Protein AF-A0A450XZ79-F1 (afdb_monomer)

Secondary structure (DSSP, 8-state):
-HHHHHHHHHHHHHHH-S-SEEEEEEEEEEEEEEEEEEEETTTTEEEEEEEEEEEEEEEEEEEETTTEEEEEEEESSTT---EEE--HHHHHHHHHHHTT--EEEETTEEEEE-------

pLDDT: mean 80.34, std 15.15, range [35.69, 95.44]

Sequence (120 aa):
MVFARKERIKAIIAERGDYPDLVHIFSAMETCPSYRPWYDKLDKSTSLESASSKCLHYYFYFIDEQFGLCYVRVPTWAPFRLQIYFNGHYWLARQLTRADIGFRMLDNACVHIDNRSRNG

Foldseek 3Di:
DVVVVVVVQVVQCVVPPQDWDWRDKDKDWDKDWAWDWDADPVVRDIDTDIDIDIFIWIWTWTQDPQQTTWIWIFTPHPVRDIDIGTQVQVNVVVVCVVVVWDWDDDPRDTPDTDDDPDDD

Radius of gyration: 21.59 Å; Cα contacts (8 Å, |Δi|>4): 200; chains: 1; bounding box: 53×27×71 Å

Mean predicted aligned error: 10.18 Å

Organism: NCBI:txid2126335

Structure (mmCIF, N/CA/C/O backbone):
data_AF-A0A450XZ79-F1
#
_entry.id   AF-A0A450XZ79-F1
#
loop_
_atom_site.group_PDB
_atom_site.id
_atom_site.type_symbol
_atom_site.label_atom_id
_atom_site.label_alt_id
_atom_site.label_comp_id
_atom_site.label_asym_id
_atom_site.label_entity_id
_atom_site.label_seq_id
_atom_site.pdbx_PDB_ins_code
_atom_site.Cartn_x
_atom_site.Cartn_y
_atom_site.Cartn_z
_atom_site.occupancy
_atom_site.B_iso_or_equiv
_atom_site.auth_seq_id
_atom_site.auth_comp_id
_atom_site.auth_asym_id
_atom_site.auth_atom_id
_atom_site.pdbx_PDB_model_num
ATOM 1 N N . MET A 1 1 ? -9.705 6.559 -10.902 1.00 51.47 1 MET A N 1
ATOM 2 C CA . MET A 1 1 ? -9.165 5.268 -10.408 1.00 51.47 1 MET A CA 1
ATOM 3 C C . MET A 1 1 ? -8.981 5.218 -8.882 1.00 51.47 1 MET A C 1
ATOM 5 O O . MET A 1 1 ? -9.392 4.239 -8.278 1.00 51.47 1 MET A O 1
ATOM 9 N N . VAL A 1 2 ? -8.432 6.253 -8.219 1.00 55.88 2 VAL A N 1
ATOM 10 C CA . VAL A 1 2 ? -8.260 6.273 -6.741 1.00 55.88 2 VAL A CA 1
ATOM 11 C C . VAL A 1 2 ? -9.591 6.264 -5.969 1.00 55.88 2 VAL A C 1
ATOM 13 O O . VAL A 1 2 ? -9.710 5.538 -4.987 1.00 55.88 2 VAL A O 1
ATOM 16 N N . PHE A 1 3 ? -10.601 7.008 -6.431 1.00 57.97 3 PHE A N 1
ATOM 17 C CA . PHE A 1 3 ? -11.907 7.100 -5.761 1.00 57.97 3 PHE A CA 1
ATOM 18 C C . PHE A 1 3 ? -12.662 5.761 -5.705 1.00 57.97 3 PHE A C 1
ATOM 20 O O . PHE A 1 3 ? -13.154 5.387 -4.648 1.00 57.97 3 PHE A O 1
ATOM 27 N N . ALA A 1 4 ? -12.652 4.983 -6.793 1.00 76.31 4 ALA A N 1
ATOM 28 C CA . ALA A 1 4 ? -13.319 3.679 -6.838 1.00 76.31 4 ALA A CA 1
ATOM 29 C C . ALA A 1 4 ? -12.722 2.660 -5.846 1.00 76.31 4 ALA A C 1
ATOM 31 O O . ALA A 1 4 ? -13.457 1.892 -5.232 1.00 76.31 4 ALA A O 1
ATOM 32 N N . ARG A 1 5 ? -11.394 2.681 -5.642 1.00 83.94 5 ARG A N 1
ATOM 33 C CA . ARG A 1 5 ? -10.717 1.791 -4.680 1.00 83.94 5 ARG A CA 1
ATOM 34 C C . ARG A 1 5 ? -11.148 2.085 -3.241 1.00 83.94 5 ARG A C 1
ATOM 36 O O . ARG A 1 5 ? -11.425 1.155 -2.493 1.00 83.94 5 ARG A O 1
ATOM 43 N N . LYS A 1 6 ? -11.242 3.369 -2.868 1.00 82.88 6 LYS A N 1
ATOM 44 C CA . LYS A 1 6 ? -11.650 3.786 -1.514 1.00 82.88 6 LYS A CA 1
ATOM 45 C C . LYS A 1 6 ? -13.072 3.339 -1.182 1.00 82.88 6 LYS A C 1
ATOM 47 O O . LYS A 1 6 ? -13.280 2.747 -0.129 1.00 82.88 6 LYS A O 1
ATOM 52 N N . GLU A 1 7 ? -14.020 3.566 -2.086 1.00 87.69 7 GLU A N 1
ATOM 53 C CA . GLU A 1 7 ? -15.416 3.162 -1.873 1.00 87.69 7 GLU A CA 1
ATOM 54 C C . GLU A 1 7 ? -15.568 1.637 -1.819 1.00 87.69 7 GLU A C 1
ATOM 56 O O . GLU A 1 7 ? -16.266 1.111 -0.953 1.00 87.69 7 GLU A O 1
ATOM 61 N N . ARG A 1 8 ? -14.828 0.898 -2.658 1.00 92.31 8 ARG A N 1
ATOM 62 C CA . ARG A 1 8 ? -14.822 -0.569 -2.599 1.00 92.31 8 ARG A CA 1
ATOM 63 C C . ARG A 1 8 ? -14.283 -1.095 -1.268 1.00 92.31 8 ARG A C 1
ATOM 65 O O . ARG A 1 8 ? -14.855 -2.031 -0.723 1.00 92.31 8 ARG A O 1
ATOM 72 N N . ILE A 1 9 ? -13.214 -0.500 -0.740 1.00 92.25 9 ILE A N 1
ATOM 73 C CA . ILE A 1 9 ? -12.664 -0.884 0.567 1.00 92.25 9 ILE A CA 1
ATOM 74 C C . ILE A 1 9 ? -13.650 -0.585 1.693 1.00 92.25 9 ILE A C 1
ATOM 76 O O . ILE A 1 9 ? -13.853 -1.447 2.540 1.00 92.25 9 ILE A O 1
ATOM 80 N N . LYS A 1 10 ? -14.309 0.581 1.680 1.00 91.25 10 LYS A N 1
ATOM 81 C CA . LYS A 1 10 ? -15.356 0.900 2.664 1.00 91.25 10 LYS A CA 1
ATOM 82 C C . LYS A 1 10 ? -16.481 -0.135 2.647 1.00 91.25 10 LYS A C 1
ATOM 84 O O . LYS A 1 10 ? -16.886 -0.585 3.709 1.00 91.25 10 LYS A O 1
ATOM 89 N N . ALA A 1 11 ? -16.938 -0.545 1.462 1.00 93.62 11 ALA A N 1
ATOM 90 C CA . ALA A 1 11 ? -17.977 -1.564 1.331 1.00 93.62 11 ALA A CA 1
ATOM 91 C C . ALA A 1 11 ? -17.536 -2.925 1.900 1.00 93.62 11 ALA A C 1
ATOM 93 O O . ALA A 1 11 ? -18.286 -3.544 2.644 1.00 93.62 11 ALA A O 1
ATOM 94 N N . ILE A 1 12 ? -16.302 -3.357 1.610 1.00 93.50 12 ILE A N 1
ATOM 95 C CA . ILE A 1 12 ? -15.745 -4.608 2.155 1.00 93.50 12 ILE A CA 1
ATOM 96 C C . ILE A 1 12 ? -15.631 -4.536 3.684 1.00 93.50 12 ILE A C 1
ATOM 98 O O . ILE A 1 12 ? -15.968 -5.495 4.369 1.00 93.50 12 ILE A O 1
ATOM 102 N N . ILE A 1 13 ? -15.174 -3.403 4.227 1.00 93.50 13 ILE A N 1
ATOM 103 C CA . ILE A 1 13 ? -15.060 -3.191 5.678 1.00 93.50 13 ILE A CA 1
ATOM 104 C C . ILE A 1 13 ? -16.438 -3.171 6.345 1.00 93.50 13 ILE A C 1
ATOM 106 O O . ILE A 1 13 ? -16.586 -3.727 7.424 1.00 93.50 13 ILE A O 1
ATOM 110 N N . ALA A 1 14 ? -17.453 -2.584 5.707 1.00 92.94 14 ALA A N 1
ATOM 111 C CA . ALA A 1 14 ? -18.815 -2.575 6.239 1.00 92.94 14 ALA A CA 1
ATOM 112 C C . ALA A 1 14 ? -19.410 -3.989 6.375 1.00 92.94 14 ALA A C 1
ATOM 114 O O . ALA A 1 14 ? -20.198 -4.228 7.283 1.00 92.94 14 ALA A O 1
ATOM 115 N N . GLU A 1 15 ? -19.024 -4.919 5.497 1.00 94.38 15 GLU A N 1
ATOM 116 C CA . GLU A 1 15 ? -19.479 -6.313 5.534 1.00 94.38 15 GLU A CA 1
ATOM 117 C C . GLU A 1 15 ? -18.654 -7.174 6.500 1.00 94.38 15 GLU A C 1
ATOM 119 O O . GLU A 1 15 ? -19.215 -7.915 7.304 1.00 94.38 15 GLU A O 1
ATOM 124 N N . ARG A 1 16 ? -17.318 -7.080 6.442 1.00 92.81 16 ARG A N 1
ATOM 125 C CA . ARG A 1 16 ? -16.430 -7.931 7.249 1.00 92.81 16 ARG A CA 1
ATOM 126 C C . ARG A 1 16 ? -16.211 -7.411 8.674 1.00 92.81 16 ARG A C 1
ATOM 128 O O . ARG A 1 16 ? -15.873 -8.199 9.543 1.00 92.81 16 ARG A O 1
ATOM 135 N N . GLY A 1 17 ? -16.353 -6.108 8.911 1.00 89.19 17 GLY A N 1
ATOM 136 C CA . GLY A 1 17 ? -15.923 -5.435 10.138 1.00 89.19 17 GLY A CA 1
ATOM 137 C C . GLY A 1 17 ? -14.499 -4.864 10.069 1.00 89.19 17 GLY A C 1
ATOM 138 O O . GLY A 1 17 ? -13.808 -4.939 9.050 1.00 89.19 17 GLY A O 1
ATOM 139 N N . ASP A 1 18 ? -14.057 -4.256 11.168 1.00 88.31 18 ASP A N 1
ATOM 140 C CA . ASP A 1 18 ? -12.800 -3.506 11.271 1.00 88.31 18 ASP A CA 1
ATOM 141 C C . ASP A 1 18 ? -11.692 -4.250 12.040 1.00 88.31 18 ASP A C 1
ATOM 143 O O . ASP A 1 18 ? -10.748 -3.631 12.542 1.00 88.31 18 ASP A O 1
ATOM 147 N N . TYR A 1 19 ? -11.786 -5.580 12.133 1.00 90.81 19 TYR A N 1
ATOM 148 C CA . TYR A 1 19 ? -10.767 -6.376 12.809 1.00 90.81 19 TYR A CA 1
ATOM 149 C C . TYR A 1 19 ? -9.427 -6.361 12.041 1.00 90.81 19 TYR A C 1
ATOM 151 O O . TYR A 1 19 ? -9.417 -6.243 10.808 1.00 90.81 19 TYR A O 1
ATOM 159 N N . PRO A 1 20 ? -8.286 -6.475 12.745 1.00 93.12 20 PRO A N 1
ATOM 160 C CA . PRO A 1 20 ? -6.963 -6.443 12.127 1.00 93.12 20 PRO A CA 1
ATOM 161 C C . PRO A 1 20 ? -6.713 -7.671 11.250 1.00 93.12 20 PRO A C 1
ATOM 163 O O . PRO A 1 20 ? -6.688 -8.783 11.767 1.00 93.12 20 PRO A O 1
ATOM 166 N N . ASP A 1 21 ? -6.542 -7.459 9.942 1.00 94.19 21 ASP A N 1
ATOM 167 C CA . ASP A 1 21 ? -6.124 -8.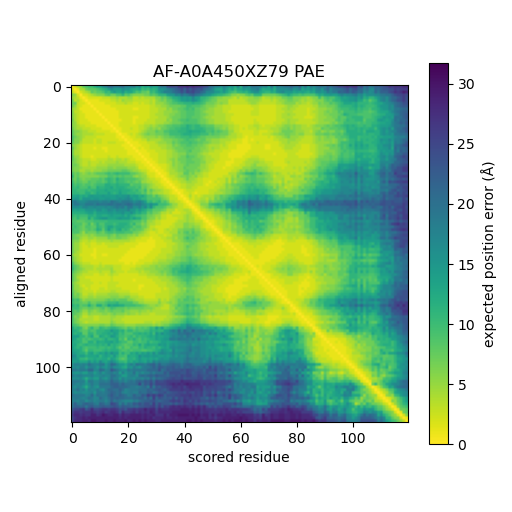455 8.942 1.00 94.19 21 ASP A CA 1
ATOM 168 C C . ASP A 1 21 ? -6.025 -7.795 7.543 1.00 94.19 21 ASP A C 1
ATOM 170 O O . ASP A 1 21 ? -6.464 -6.654 7.330 1.00 94.19 21 ASP A O 1
ATOM 174 N N . LEU A 1 22 ? -5.512 -8.522 6.548 1.00 94.81 22 LEU A N 1
ATOM 175 C CA . LEU A 1 22 ? -5.604 -8.173 5.132 1.00 94.81 22 LEU A CA 1
ATOM 176 C C . LEU A 1 22 ? -7.072 -7.986 4.717 1.00 94.81 22 LEU A C 1
ATOM 178 O O . LEU A 1 22 ? -7.915 -8.844 4.945 1.00 94.81 22 LEU A O 1
ATOM 182 N N . VAL A 1 23 ? -7.381 -6.852 4.090 1.00 95.12 23 VAL A N 1
ATOM 183 C CA . VAL A 1 23 ? -8.726 -6.493 3.611 1.00 95.12 23 VAL A CA 1
ATOM 184 C C . VAL A 1 23 ? -8.907 -6.921 2.164 1.00 95.12 23 VAL A C 1
ATOM 186 O O . VAL A 1 23 ? -9.878 -7.588 1.817 1.00 95.12 23 VAL A O 1
ATOM 189 N N . HIS A 1 24 ? -8.000 -6.479 1.292 1.00 95.38 24 HIS A N 1
ATOM 190 C CA . HIS A 1 24 ? -8.104 -6.719 -0.140 1.00 95.38 24 HIS A CA 1
ATOM 191 C C . HIS A 1 24 ? -6.797 -6.384 -0.860 1.00 95.38 24 HIS A C 1
ATOM 193 O O . HIS A 1 24 ? -6.036 -5.522 -0.416 1.00 95.38 24 HIS A O 1
ATOM 199 N N . ILE A 1 25 ? -6.579 -7.007 -2.020 1.00 95.44 25 ILE A N 1
ATOM 200 C CA . ILE A 1 25 ? -5.465 -6.689 -2.915 1.00 95.44 25 ILE A CA 1
ATOM 201 C C . ILE A 1 25 ? -6.035 -6.188 -4.238 1.00 95.44 25 ILE A C 1
ATOM 203 O O . ILE A 1 25 ? -6.727 -6.927 -4.931 1.00 95.44 25 ILE A O 1
ATOM 207 N N . PHE A 1 26 ? -5.719 -4.949 -4.617 1.00 94.81 26 PHE A N 1
ATOM 208 C CA . PHE A 1 26 ? -6.000 -4.467 -5.973 1.00 94.81 26 PHE A CA 1
ATOM 209 C C . PHE A 1 26 ? -4.762 -4.554 -6.848 1.00 94.81 26 PHE A C 1
ATOM 211 O O . PHE A 1 26 ? -3.647 -4.332 -6.380 1.00 94.81 26 PHE A O 1
ATOM 218 N N . SER A 1 27 ? -4.976 -4.764 -8.140 1.00 93.25 27 SER A N 1
ATOM 219 C CA . SER A 1 27 ? -3.963 -4.571 -9.167 1.00 93.25 27 SER A CA 1
ATOM 220 C C . SER A 1 27 ? -4.321 -3.362 -10.036 1.00 93.25 27 SER A C 1
ATOM 222 O O . SER A 1 27 ? -5.489 -3.074 -10.303 1.00 93.25 27 SER A O 1
ATOM 224 N N . ALA A 1 28 ? -3.309 -2.595 -10.429 1.00 91.06 28 ALA A N 1
ATOM 225 C CA . ALA A 1 28 ? -3.467 -1.404 -11.252 1.00 91.06 28 ALA A CA 1
ATOM 226 C C . ALA A 1 28 ? -2.257 -1.241 -12.166 1.00 91.06 28 ALA A C 1
ATOM 228 O O . ALA A 1 28 ? -1.123 -1.320 -11.704 1.00 91.06 28 ALA A O 1
ATOM 229 N N . MET A 1 29 ? -2.481 -0.987 -13.452 1.00 92.19 29 MET A N 1
ATOM 230 C CA . MET A 1 29 ? -1.399 -0.589 -14.348 1.00 92.19 29 MET A CA 1
ATOM 231 C C . MET A 1 29 ? -1.157 0.911 -14.188 1.00 92.19 29 MET A C 1
ATOM 233 O O . MET A 1 29 ? -2.049 1.714 -14.459 1.00 92.19 29 MET A O 1
ATOM 237 N N . GLU A 1 30 ? 0.034 1.290 -13.737 1.00 90.19 30 GLU A N 1
ATOM 238 C CA . GLU A 1 30 ? 0.395 2.685 -13.487 1.00 90.19 30 GLU A CA 1
ATOM 239 C C . GLU A 1 30 ? 1.788 2.979 -14.050 1.00 90.19 30 GLU A C 1
ATOM 241 O O . GLU A 1 30 ? 2.594 2.079 -14.294 1.00 90.19 30 GLU A O 1
ATOM 246 N N . THR A 1 31 ? 2.066 4.257 -14.293 1.00 87.06 31 THR A N 1
ATOM 247 C CA . THR A 1 31 ? 3.394 4.691 -14.720 1.00 87.06 31 THR A CA 1
ATOM 248 C C . THR A 1 31 ? 4.374 4.559 -13.555 1.00 87.06 31 THR A C 1
ATOM 250 O O . THR A 1 31 ? 4.090 5.009 -12.440 1.00 87.06 31 THR A O 1
ATOM 253 N N . CYS A 1 32 ? 5.536 3.970 -13.811 1.00 85.69 32 CYS A N 1
ATOM 254 C CA . CYS A 1 32 ? 6.591 3.776 -12.833 1.00 85.69 32 CYS A CA 1
ATOM 255 C C . CYS A 1 32 ? 7.972 4.107 -13.416 1.00 85.69 32 CYS A C 1
ATOM 257 O O . CYS A 1 32 ? 8.193 3.949 -14.622 1.00 85.69 32 CYS A O 1
ATOM 259 N N . PRO A 1 33 ? 8.913 4.575 -12.572 1.00 83.75 33 PRO A N 1
ATOM 260 C CA . PRO A 1 33 ? 10.309 4.681 -12.966 1.00 83.75 33 PRO A CA 1
ATOM 261 C C . PRO A 1 33 ? 10.826 3.310 -13.399 1.00 83.75 33 PRO A C 1
ATOM 263 O O . PRO A 1 33 ? 10.582 2.316 -12.718 1.00 83.75 33 PRO A O 1
ATOM 266 N N . SER A 1 34 ? 11.544 3.269 -14.510 1.00 86.62 34 SER A N 1
ATOM 267 C CA . SER A 1 34 ? 12.187 2.072 -15.044 1.00 86.62 34 SER A CA 1
ATOM 268 C C . SER A 1 34 ? 13.595 2.420 -15.519 1.00 86.62 34 SER A C 1
ATOM 270 O O . SER A 1 34 ? 13.964 3.591 -15.567 1.00 86.62 34 SER A O 1
ATOM 272 N N . TYR A 1 35 ? 14.374 1.420 -15.919 1.00 87.19 35 TYR A N 1
ATOM 273 C CA . TYR A 1 35 ? 15.659 1.642 -16.577 1.00 87.19 35 TYR A CA 1
ATOM 274 C C . TYR A 1 35 ? 15.638 1.069 -17.983 1.00 87.19 35 TYR A C 1
ATOM 276 O O . TYR A 1 35 ? 15.027 0.026 -18.221 1.00 87.19 35 TYR A O 1
ATOM 284 N N . ARG A 1 36 ? 16.318 1.747 -18.904 1.00 87.19 36 ARG A N 1
ATOM 285 C CA . ARG A 1 36 ? 16.628 1.198 -20.223 1.00 87.19 36 ARG A CA 1
ATOM 286 C C . ARG A 1 36 ? 18.141 1.039 -20.366 1.00 87.19 36 ARG A C 1
ATOM 288 O O . ARG A 1 36 ? 18.874 1.913 -19.899 1.00 87.19 36 ARG A O 1
ATOM 295 N N . PRO A 1 37 ? 18.617 -0.049 -20.988 1.00 88.56 37 PRO A N 1
ATOM 296 C CA . PRO A 1 37 ? 20.024 -0.163 -21.324 1.00 88.56 37 PRO A CA 1
ATOM 297 C C . PRO A 1 37 ? 20.367 0.875 -22.394 1.00 88.56 37 PRO A C 1
ATOM 299 O O . PRO A 1 37 ? 19.650 1.018 -23.387 1.00 88.56 37 PRO A O 1
ATOM 302 N N . TRP A 1 38 ? 21.466 1.585 -22.186 1.00 88.81 38 TRP A N 1
ATOM 303 C CA . TRP A 1 38 ? 22.067 2.479 -23.161 1.00 88.81 38 TRP A CA 1
ATOM 304 C C . TRP A 1 38 ? 23.490 2.012 -23.444 1.00 88.81 38 TRP A C 1
ATOM 306 O O . TRP A 1 38 ? 24.231 1.659 -22.525 1.00 88.81 38 TRP A O 1
ATOM 316 N N . TYR A 1 39 ? 23.855 1.970 -24.722 1.00 89.81 39 TYR A N 1
ATOM 317 C CA . TYR A 1 39 ? 25.185 1.559 -25.153 1.00 89.81 39 TYR A CA 1
ATOM 318 C C . TYR A 1 39 ? 25.871 2.720 -25.856 1.00 89.81 39 TYR A C 1
ATOM 320 O O . TYR A 1 39 ? 25.429 3.147 -26.927 1.00 89.81 39 TYR A O 1
ATOM 328 N N . ASP A 1 40 ? 26.964 3.195 -25.267 1.00 87.88 40 ASP A N 1
ATOM 329 C CA . ASP A 1 40 ? 27.820 4.181 -25.902 1.00 87.88 40 ASP A CA 1
ATOM 330 C C . ASP A 1 40 ? 28.808 3.473 -26.835 1.00 87.88 40 ASP A C 1
ATOM 332 O O . ASP A 1 40 ? 29.646 2.676 -26.409 1.00 87.88 40 ASP A O 1
ATOM 336 N N . LYS A 1 41 ? 28.703 3.756 -28.137 1.00 87.75 41 LYS A N 1
ATOM 337 C CA . LYS A 1 41 ? 29.579 3.167 -29.158 1.00 87.75 41 LYS A CA 1
ATOM 338 C C . LYS A 1 41 ? 30.990 3.758 -29.145 1.00 87.75 41 LYS A C 1
ATOM 340 O O . LYS A 1 41 ? 31.904 3.082 -29.613 1.00 87.75 41 LYS A O 1
ATOM 345 N N . LEU A 1 42 ? 31.156 4.990 -28.662 1.00 86.50 42 LEU A N 1
ATOM 346 C CA . LEU A 1 42 ? 32.445 5.681 -28.600 1.00 86.50 42 LEU A CA 1
ATOM 347 C C . LEU A 1 42 ? 33.255 5.157 -27.415 1.00 86.50 42 LEU A C 1
ATOM 349 O O . LEU A 1 42 ? 34.357 4.645 -27.603 1.00 86.50 42 LEU A O 1
ATOM 353 N N . ASP A 1 43 ? 32.649 5.167 -26.230 1.00 86.12 43 ASP A N 1
ATOM 354 C CA . ASP A 1 43 ? 33.294 4.720 -24.990 1.00 86.12 43 ASP A CA 1
ATOM 355 C C . ASP A 1 43 ? 33.196 3.199 -24.769 1.00 86.12 43 ASP A C 1
ATOM 357 O O . ASP A 1 43 ? 33.723 2.667 -23.791 1.00 86.12 43 ASP A O 1
ATOM 361 N N . LYS A 1 44 ? 32.512 2.481 -25.676 1.00 88.19 44 LYS A N 1
ATOM 362 C CA . LYS A 1 44 ? 32.216 1.035 -25.608 1.00 88.19 44 LYS A CA 1
ATOM 363 C C . LYS A 1 44 ? 31.655 0.596 -24.251 1.00 88.19 44 LYS A C 1
ATOM 365 O O . LYS A 1 44 ? 31.888 -0.533 -23.813 1.00 88.19 44 LYS A O 1
ATOM 370 N N . SER A 1 45 ? 30.908 1.473 -23.590 1.00 87.06 45 SER A N 1
ATOM 371 C CA . SER A 1 45 ? 30.375 1.252 -22.249 1.00 87.06 45 SER A CA 1
ATOM 372 C C . SER A 1 45 ? 28.861 1.037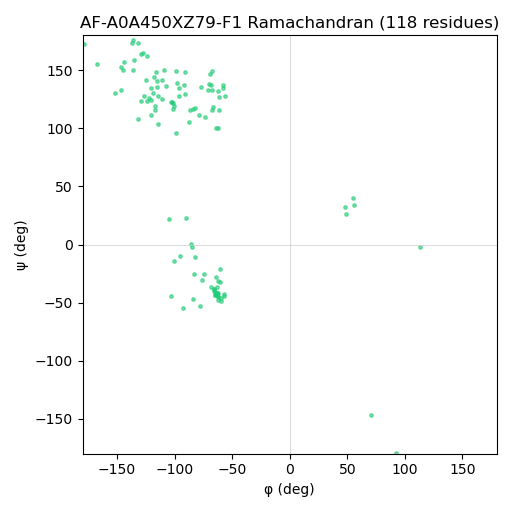 -22.289 1.00 87.06 45 SER A C 1
ATOM 374 O O . SER A 1 45 ? 28.159 1.518 -23.179 1.00 87.06 45 SER A O 1
ATOM 376 N N . THR A 1 46 ? 28.348 0.255 -21.336 1.00 88.56 46 THR A N 1
ATOM 377 C CA . THR A 1 46 ? 26.904 0.046 -21.151 1.00 88.56 46 THR A CA 1
ATOM 378 C C . THR A 1 46 ? 26.482 0.710 -19.854 1.00 88.56 46 THR A C 1
ATOM 380 O O . THR A 1 46 ? 27.036 0.404 -18.798 1.00 88.56 46 THR A O 1
ATOM 383 N N . SER A 1 47 ? 25.492 1.591 -19.923 1.00 88.06 47 SER A N 1
ATOM 384 C CA . SER A 1 47 ? 24.916 2.266 -18.765 1.00 88.06 47 SER A CA 1
ATOM 385 C C . SER A 1 47 ? 23.406 2.035 -18.688 1.00 88.06 47 SER A C 1
ATOM 387 O O . SER A 1 47 ? 22.761 1.593 -19.642 1.00 88.06 47 SER A O 1
ATOM 389 N N . LEU A 1 48 ? 22.836 2.282 -17.509 1.00 87.88 48 LEU A N 1
ATOM 390 C CA . LEU A 1 48 ? 21.393 2.263 -17.295 1.00 87.88 48 LEU A CA 1
ATOM 391 C C . LEU A 1 48 ? 20.889 3.700 -17.260 1.00 87.88 48 LEU A C 1
ATOM 393 O O . LEU A 1 48 ? 21.234 4.464 -16.360 1.00 87.88 48 LEU A O 1
ATOM 397 N N . GLU A 1 49 ? 20.040 4.053 -18.216 1.00 88.25 49 GLU A N 1
ATOM 398 C CA . GLU A 1 49 ? 19.375 5.349 -18.227 1.00 88.25 49 GLU A CA 1
ATOM 399 C C . GLU A 1 49 ? 18.027 5.265 -17.518 1.00 88.25 49 GLU A C 1
ATOM 401 O O . GLU A 1 49 ? 17.245 4.331 -17.732 1.00 88.25 49 GLU A O 1
ATOM 406 N N . SER A 1 50 ? 17.736 6.275 -16.698 1.00 86.00 50 SER A N 1
ATOM 407 C CA . SER A 1 50 ? 16.412 6.454 -16.107 1.00 86.00 50 SER A CA 1
ATOM 408 C C . SER A 1 50 ? 15.371 6.650 -17.208 1.00 86.00 50 SER A C 1
ATOM 410 O O . SER A 1 50 ? 15.493 7.529 -18.058 1.00 86.00 50 SER A O 1
ATOM 412 N N . ALA A 1 51 ? 14.321 5.846 -17.161 1.00 86.94 51 ALA A N 1
ATOM 413 C CA . ALA A 1 51 ? 13.193 5.883 -18.072 1.00 86.94 51 ALA A CA 1
ATOM 414 C C . ALA A 1 51 ? 11.874 5.846 -17.284 1.00 86.94 51 ALA A C 1
ATOM 416 O O . ALA A 1 51 ? 11.843 5.689 -16.061 1.00 86.94 51 ALA A O 1
ATOM 417 N N . SER A 1 52 ? 10.766 6.005 -17.998 1.00 85.94 52 SER A N 1
ATOM 418 C CA . SER A 1 52 ? 9.418 5.878 -17.453 1.00 85.94 52 SER A CA 1
ATOM 419 C C . SER A 1 52 ? 8.649 4.876 -18.301 1.00 85.94 52 SER A C 1
ATOM 421 O O . SER A 1 52 ? 8.617 5.003 -19.526 1.00 85.94 52 SER A O 1
ATOM 423 N N . SER A 1 53 ? 8.053 3.876 -17.660 1.00 87.94 53 SER A N 1
ATOM 424 C CA . SER A 1 53 ? 7.247 2.853 -18.325 1.00 87.94 53 SER A CA 1
ATOM 425 C C . SER A 1 53 ? 5.969 2.583 -17.536 1.00 87.94 53 SER A C 1
ATOM 427 O O . SER A 1 53 ? 5.754 3.151 -16.468 1.00 87.94 53 SER A O 1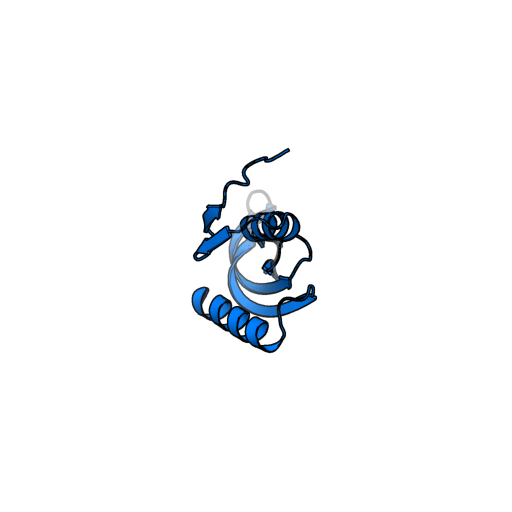
ATOM 429 N N . LYS A 1 54 ? 5.085 1.737 -18.063 1.00 90.44 54 LYS A N 1
ATOM 430 C CA . LYS A 1 54 ? 3.914 1.249 -17.330 1.00 90.44 54 LYS A CA 1
ATOM 431 C C . LYS A 1 54 ? 4.248 -0.100 -16.714 1.00 90.44 54 LYS A C 1
ATOM 433 O O . LYS A 1 54 ? 4.662 -1.007 -17.428 1.00 90.44 54 LYS A O 1
ATOM 438 N N . CYS A 1 55 ? 4.023 -0.242 -15.415 1.00 90.50 55 CYS A N 1
ATOM 439 C CA . CYS A 1 55 ? 4.121 -1.527 -14.738 1.00 90.50 55 CYS A CA 1
ATOM 440 C C . CYS A 1 55 ? 2.872 -1.809 -13.906 1.00 90.50 55 CYS A C 1
ATOM 442 O O . CYS A 1 55 ? 2.037 -0.934 -13.654 1.00 90.50 55 CYS A O 1
ATOM 444 N N . LEU A 1 56 ? 2.714 -3.074 -13.527 1.00 92.38 56 LEU A N 1
ATOM 445 C CA . LEU A 1 56 ? 1.641 -3.489 -12.646 1.00 92.38 56 LEU A CA 1
ATOM 446 C C . LEU A 1 56 ? 2.003 -3.098 -11.209 1.00 92.38 56 LEU A C 1
ATOM 448 O O . LEU A 1 56 ? 3.129 -3.296 -10.756 1.00 92.38 56 LEU A O 1
ATOM 452 N N . HIS A 1 57 ? 1.042 -2.536 -10.492 1.00 93.12 57 HIS A N 1
ATOM 453 C CA . HIS A 1 57 ? 1.148 -2.201 -9.082 1.00 93.12 57 HIS A CA 1
ATOM 454 C C . HIS A 1 57 ? 0.110 -2.977 -8.288 1.00 93.12 57 HIS A C 1
ATOM 456 O O . HIS A 1 57 ? -1.079 -2.937 -8.611 1.00 93.12 57 HIS A O 1
ATOM 462 N N . TYR A 1 58 ? 0.559 -3.621 -7.217 1.00 93.75 58 TYR A N 1
ATOM 463 C CA . TYR A 1 58 ? -0.309 -4.243 -6.229 1.00 93.75 58 TYR A CA 1
ATOM 464 C C . TYR A 1 58 ? -0.532 -3.305 -5.052 1.00 93.75 58 TYR A C 1
ATOM 466 O O . TYR A 1 58 ? 0.413 -2.706 -4.546 1.00 93.75 58 TYR A O 1
ATOM 474 N N . TYR A 1 59 ? -1.780 -3.183 -4.621 1.00 94.69 59 TYR A N 1
ATOM 475 C CA . TYR A 1 59 ? -2.190 -2.415 -3.455 1.00 94.69 59 TYR A CA 1
ATOM 476 C C . TYR A 1 59 ? -2.739 -3.367 -2.409 1.00 94.69 59 TYR A C 1
ATOM 478 O O . TYR A 1 59 ? -3.872 -3.825 -2.539 1.00 94.69 59 TYR A O 1
ATOM 486 N N . PHE A 1 60 ? -1.947 -3.634 -1.383 1.00 94.44 60 PHE A N 1
ATOM 487 C CA . PHE A 1 60 ? -2.335 -4.450 -0.243 1.00 94.44 60 PHE A CA 1
ATOM 488 C C . PHE A 1 60 ? -3.001 -3.545 0.783 1.00 94.44 60 PHE A C 1
ATOM 490 O O . PHE A 1 60 ? -2.308 -2.765 1.431 1.00 94.44 60 PHE A O 1
ATOM 497 N N . TYR A 1 61 ? -4.324 -3.613 0.904 1.00 94.19 61 TYR A N 1
ATOM 498 C CA . TYR A 1 61 ? -5.067 -2.945 1.969 1.00 94.19 61 TYR A CA 1
ATOM 499 C C . TYR A 1 61 ? -5.201 -3.889 3.152 1.00 94.19 61 TYR A C 1
ATOM 501 O O . TYR A 1 61 ? -5.653 -5.018 2.976 1.00 94.19 61 TYR A O 1
ATOM 509 N N . PHE A 1 62 ? -4.856 -3.426 4.345 1.00 93.19 62 PHE A N 1
ATOM 510 C CA . PHE A 1 62 ? -4.948 -4.196 5.582 1.00 93.19 62 PHE A CA 1
ATOM 511 C C . PHE A 1 62 ? -5.344 -3.283 6.737 1.00 93.19 62 PHE A C 1
ATOM 513 O O . PHE A 1 62 ? -5.160 -2.066 6.667 1.00 93.19 62 PHE A O 1
ATOM 520 N N . ILE A 1 63 ? -5.910 -3.865 7.787 1.00 91.56 63 ILE A N 1
ATOM 521 C CA . ILE A 1 63 ? -6.165 -3.165 9.041 1.00 91.56 63 ILE A CA 1
ATOM 522 C C . ILE A 1 63 ? -5.088 -3.583 10.029 1.00 91.56 63 ILE A C 1
ATOM 524 O O . ILE A 1 63 ? -4.922 -4.763 10.314 1.00 91.56 63 ILE A O 1
ATOM 528 N N . ASP A 1 64 ? -4.362 -2.598 10.534 1.00 89.50 64 ASP A N 1
ATOM 529 C CA . ASP A 1 64 ? -3.407 -2.768 11.616 1.00 89.50 64 ASP A CA 1
ATOM 530 C C . ASP A 1 64 ? -4.089 -2.529 12.974 1.00 89.50 64 ASP A C 1
ATOM 532 O O . ASP A 1 64 ? -5.008 -1.710 13.089 1.00 89.50 64 ASP A O 1
ATOM 536 N N . GLU A 1 65 ? -3.634 -3.220 14.018 1.00 85.81 65 GLU A N 1
ATOM 537 C CA . GLU A 1 65 ? -4.144 -3.082 15.390 1.00 85.81 65 GLU A CA 1
ATOM 538 C C . GLU A 1 65 ? -3.986 -1.669 15.963 1.00 85.81 65 GLU A C 1
ATOM 540 O O . GLU A 1 65 ? -4.825 -1.198 16.734 1.00 85.81 65 GLU A O 1
ATOM 545 N N . GLN A 1 66 ? -2.945 -0.949 15.567 1.00 81.69 66 GLN A N 1
ATOM 546 C CA . GLN A 1 66 ? -2.618 0.370 16.093 1.00 81.69 66 GLN A CA 1
ATOM 547 C C . GLN A 1 66 ? -3.012 1.473 15.114 1.00 81.69 66 GLN A C 1
ATOM 549 O O . GLN A 1 66 ? -3.597 2.474 15.524 1.00 81.69 66 GLN A O 1
ATOM 554 N N . PHE A 1 67 ? -2.724 1.290 13.826 1.00 77.06 67 PHE A N 1
ATOM 555 C CA . PHE A 1 67 ? -2.868 2.339 12.813 1.00 77.06 67 PHE A CA 1
ATOM 556 C C . PHE A 1 67 ? -4.199 2.306 12.051 1.00 77.06 67 PHE A C 1
ATOM 558 O O . PHE A 1 67 ? -4.511 3.252 11.326 1.00 77.06 67 PHE A O 1
ATOM 565 N N . GLY A 1 68 ? -5.007 1.255 12.216 1.00 86.50 68 GLY A N 1
ATOM 566 C CA . GLY A 1 68 ? -6.256 1.094 11.476 1.00 86.50 68 GLY A CA 1
ATOM 567 C C . GLY A 1 68 ? -6.006 0.774 10.000 1.00 86.50 68 GLY A C 1
ATOM 568 O O . GLY A 1 68 ? -5.048 0.081 9.659 1.00 86.50 68 GLY A O 1
ATOM 569 N N . LEU A 1 69 ? -6.877 1.252 9.107 1.00 89.00 69 LEU A N 1
ATOM 570 C CA . LEU A 1 69 ? -6.782 0.953 7.676 1.00 89.00 69 LEU A CA 1
ATOM 571 C C . LEU A 1 69 ? -5.525 1.573 7.041 1.00 89.00 69 LEU A C 1
ATOM 573 O O . LEU A 1 69 ? -5.387 2.795 6.950 1.00 89.00 69 LEU A O 1
ATOM 577 N N . CYS A 1 70 ? -4.659 0.709 6.522 1.00 91.19 70 CYS A N 1
ATOM 578 C CA . CYS A 1 70 ? -3.391 1.044 5.888 1.00 91.19 70 CYS A CA 1
ATOM 579 C C . CYS A 1 70 ? -3.299 0.408 4.496 1.00 91.19 70 CYS A C 1
ATOM 581 O O . CYS A 1 70 ? -4.075 -0.490 4.151 1.00 91.19 70 CYS A O 1
ATOM 583 N N . TYR A 1 71 ? -2.351 0.873 3.676 1.00 92.75 71 TYR A N 1
ATOM 584 C CA . TYR A 1 71 ? -2.015 0.158 2.447 1.00 92.75 71 TYR A CA 1
ATOM 585 C C . TYR A 1 71 ? -0.536 0.217 2.075 1.00 92.75 71 TYR A C 1
ATOM 587 O O . TYR A 1 71 ? 0.151 1.212 2.309 1.00 92.75 71 TYR A O 1
ATOM 595 N N . VAL A 1 72 ? -0.069 -0.837 1.406 1.00 93.31 72 VAL A N 1
ATOM 596 C CA . VAL A 1 72 ? 1.243 -0.891 0.750 1.00 93.31 72 VAL A CA 1
ATOM 597 C C . VAL A 1 72 ? 1.034 -1.008 -0.757 1.00 93.31 72 VAL A C 1
ATOM 599 O O . VAL A 1 72 ? 0.304 -1.877 -1.228 1.00 93.31 72 VAL A O 1
ATOM 602 N N . ARG A 1 73 ? 1.683 -0.130 -1.523 1.00 93.12 73 ARG A N 1
ATOM 603 C CA . ARG A 1 73 ? 1.754 -0.164 -2.985 1.00 93.12 73 ARG A CA 1
ATOM 604 C C . ARG A 1 73 ? 3.098 -0.744 -3.414 1.00 93.12 73 ARG A C 1
ATOM 606 O O . ARG A 1 73 ? 4.145 -0.170 -3.109 1.00 93.12 73 ARG A O 1
ATOM 613 N N . VAL A 1 74 ? 3.050 -1.834 -4.173 1.00 92.81 74 VAL A N 1
ATOM 614 C CA . VAL A 1 74 ? 4.214 -2.598 -4.639 1.00 92.81 74 VAL A CA 1
ATOM 615 C C . VAL A 1 74 ? 4.244 -2.621 -6.170 1.00 92.81 74 VAL A C 1
ATOM 617 O O . VAL A 1 74 ? 3.359 -3.229 -6.772 1.00 92.81 74 VAL A O 1
ATOM 620 N N . PRO A 1 75 ? 5.210 -1.958 -6.830 1.00 91.75 75 PRO A N 1
ATOM 621 C CA . PRO A 1 75 ? 5.455 -2.154 -8.260 1.00 91.75 75 PRO A CA 1
ATOM 622 C C . PRO A 1 75 ? 6.030 -3.541 -8.551 1.00 91.75 75 PRO A C 1
ATOM 624 O O . PRO A 1 75 ? 6.848 -4.048 -7.789 1.00 91.75 75 PRO A O 1
ATOM 627 N N . THR A 1 76 ? 5.680 -4.115 -9.702 1.00 89.12 76 THR A N 1
ATOM 628 C CA . THR A 1 76 ? 6.257 -5.385 -10.174 1.00 89.12 76 THR A CA 1
ATOM 629 C C . THR A 1 76 ? 7.605 -5.231 -10.871 1.00 89.12 76 THR A C 1
ATOM 631 O O . THR A 1 76 ? 8.229 -6.241 -11.181 1.00 89.12 76 THR A O 1
ATOM 634 N N . TRP A 1 77 ? 8.039 -4.006 -11.186 1.00 86.62 77 TRP A N 1
ATOM 635 C CA . TRP A 1 77 ? 9.277 -3.736 -11.929 1.00 86.62 77 TRP A CA 1
ATOM 636 C C . TRP A 1 77 ? 10.292 -2.955 -11.083 1.00 86.62 77 TRP A C 1
ATOM 638 O O . TRP A 1 77 ? 9.925 -2.126 -10.243 1.00 86.62 77 TRP A O 1
ATOM 648 N N . ALA A 1 78 ? 11.581 -3.200 -11.339 1.00 78.88 78 ALA A N 1
ATOM 649 C CA . ALA A 1 78 ? 12.683 -2.434 -10.764 1.00 78.88 78 ALA A CA 1
ATOM 650 C C . ALA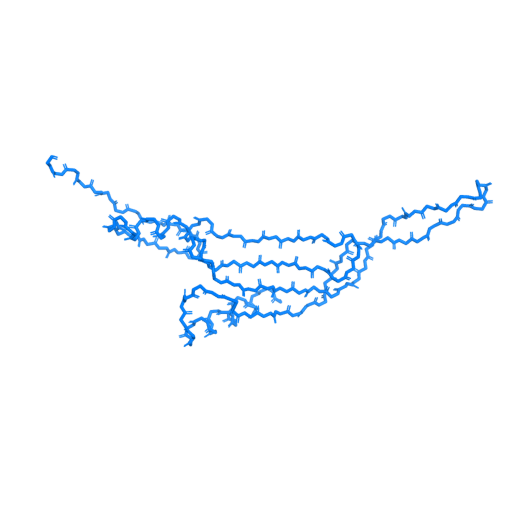 A 1 78 ? 12.541 -0.938 -11.119 1.00 78.88 78 ALA A C 1
ATOM 652 O O . ALA A 1 78 ? 12.209 -0.629 -12.267 1.00 78.88 78 ALA A O 1
ATOM 653 N N . PRO A 1 79 ? 12.780 -0.008 -10.171 1.00 80.44 79 PRO A N 1
ATOM 654 C CA . PRO A 1 79 ? 13.501 -0.175 -8.902 1.00 80.44 79 PRO A CA 1
ATOM 655 C C . PRO A 1 79 ? 12.638 -0.588 -7.692 1.00 80.44 79 PRO A C 1
ATOM 657 O O . PRO A 1 79 ? 13.026 -0.325 -6.559 1.00 80.44 79 PRO A O 1
ATOM 660 N N . PHE A 1 80 ? 11.467 -1.202 -7.895 1.00 82.12 80 PHE A N 1
ATOM 661 C CA . PHE A 1 80 ? 10.635 -1.756 -6.815 1.00 82.12 80 PHE A CA 1
ATOM 662 C C . PHE A 1 80 ? 10.266 -0.741 -5.718 1.00 82.12 80 PHE A C 1
ATOM 664 O O . PHE A 1 80 ? 10.163 -1.084 -4.543 1.00 82.12 80 PHE A O 1
ATOM 671 N N . ARG A 1 81 ? 10.070 0.533 -6.087 1.00 82.50 81 ARG A N 1
ATOM 672 C CA . ARG A 1 81 ? 9.791 1.606 -5.122 1.00 82.50 81 ARG A CA 1
ATOM 673 C C . ARG A 1 81 ? 8.477 1.348 -4.377 1.00 82.50 81 ARG A C 1
ATOM 675 O O . ARG A 1 81 ? 7.398 1.638 -4.896 1.00 82.50 81 ARG A O 1
ATOM 682 N N . LEU A 1 82 ? 8.596 0.846 -3.153 1.00 87.00 82 LEU A N 1
ATOM 683 C CA . LEU A 1 82 ? 7.485 0.651 -2.233 1.00 87.00 82 LEU A CA 1
ATOM 684 C C . LEU A 1 82 ? 6.941 2.003 -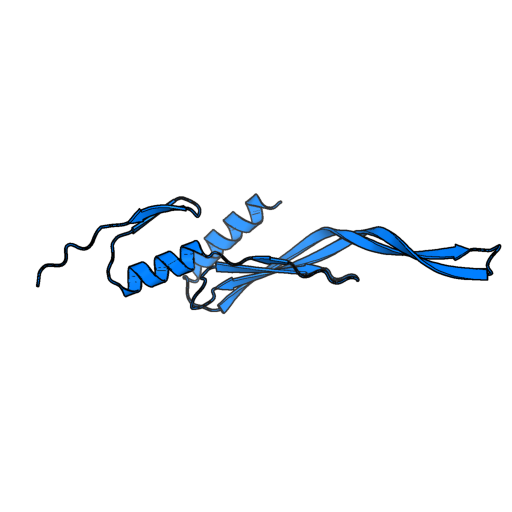1.772 1.00 87.00 82 LEU A C 1
ATOM 686 O O . LEU A 1 82 ? 7.699 2.917 -1.450 1.00 87.00 82 LEU A O 1
ATOM 690 N N . GLN A 1 83 ? 5.619 2.118 -1.718 1.00 88.69 83 GLN A N 1
ATOM 691 C CA . GLN A 1 83 ? 4.949 3.248 -1.086 1.00 88.69 83 GLN A CA 1
ATOM 692 C C . GLN A 1 83 ? 3.998 2.713 -0.028 1.00 88.69 83 GLN A C 1
ATOM 694 O O . GLN A 1 83 ? 3.107 1.926 -0.340 1.00 88.69 83 GLN A O 1
ATOM 699 N N . ILE A 1 84 ? 4.173 3.165 1.208 1.00 88.12 84 ILE A N 1
ATOM 700 C CA . ILE A 1 84 ? 3.362 2.727 2.337 1.00 88.12 84 ILE A CA 1
ATOM 701 C C . ILE A 1 84 ? 2.565 3.913 2.866 1.00 88.12 84 ILE A C 1
ATOM 703 O O . ILE A 1 84 ? 3.090 5.020 2.981 1.00 88.12 84 ILE A O 1
ATOM 707 N N . TYR A 1 85 ? 1.290 3.680 3.148 1.00 86.38 85 TYR A N 1
ATOM 708 C CA . TYR A 1 85 ? 0.389 4.655 3.733 1.00 86.38 85 TYR A CA 1
ATOM 709 C C . TYR A 1 85 ? -0.191 4.107 5.031 1.00 86.38 85 TYR A C 1
ATOM 711 O O . TYR A 1 85 ? -0.815 3.044 5.042 1.00 86.38 85 TYR A O 1
ATOM 719 N N . PHE A 1 86 ? -0.026 4.891 6.092 1.00 83.00 86 PHE A N 1
ATOM 720 C CA . PHE A 1 86 ? -0.609 4.664 7.406 1.00 83.00 86 PHE A CA 1
ATOM 721 C C . PHE A 1 86 ? -1.391 5.911 7.808 1.00 83.00 86 PHE A C 1
ATOM 723 O O . PHE A 1 86 ? -0.955 7.034 7.538 1.00 83.00 86 PHE A O 1
ATOM 730 N N . ASN A 1 87 ? -2.538 5.734 8.456 1.00 74.62 87 ASN A N 1
ATOM 731 C CA . ASN A 1 87 ? -3.362 6.855 8.880 1.00 74.62 87 ASN A CA 1
ATOM 732 C C . ASN A 1 87 ? -3.132 7.180 10.362 1.00 74.62 87 ASN A C 1
ATOM 734 O O . ASN A 1 87 ? -3.749 6.596 11.251 1.00 74.62 87 ASN A O 1
ATOM 738 N N . GLY A 1 88 ? -2.259 8.153 10.636 1.00 67.31 88 GLY A N 1
ATOM 739 C CA . GLY A 1 88 ? -1.953 8.582 12.007 1.00 67.31 88 GLY A CA 1
ATOM 740 C C . GLY A 1 88 ? -3.159 9.122 12.790 1.00 67.31 88 GLY A C 1
ATOM 741 O O . GLY A 1 88 ? -3.162 9.084 14.018 1.00 67.31 88 GLY A O 1
ATOM 742 N N . HIS A 1 89 ? -4.221 9.568 12.114 1.00 67.31 89 HIS A N 1
ATOM 743 C CA . HIS A 1 89 ? -5.424 10.042 12.798 1.00 67.31 89 HIS A CA 1
ATOM 744 C C . HIS A 1 89 ? -6.281 8.897 13.345 1.00 67.31 89 HIS A C 1
ATOM 746 O O . HIS A 1 89 ? -6.902 9.066 14.390 1.00 67.31 89 HIS A O 1
ATOM 752 N N . TYR A 1 90 ? -6.274 7.722 12.704 1.00 68.44 90 TYR A N 1
ATOM 753 C CA . TYR A 1 90 ? -6.898 6.522 13.276 1.00 68.44 90 TYR A CA 1
ATOM 754 C C . TYR A 1 90 ? -6.143 6.024 14.504 1.00 68.44 90 TYR A C 1
ATOM 756 O O . TYR A 1 90 ? -6.768 5.605 15.476 1.00 68.44 90 TYR A O 1
ATOM 764 N N . TRP A 1 91 ? -4.814 6.134 14.493 1.00 69.69 91 TRP A N 1
ATOM 765 C CA . TRP A 1 91 ? -4.004 5.856 15.675 1.00 69.69 91 TRP A CA 1
ATOM 766 C C . TRP A 1 91 ? -4.387 6.773 16.845 1.00 69.69 91 TRP A C 1
ATOM 768 O O . TRP A 1 91 ? -4.682 6.286 17.935 1.00 69.69 91 TRP A O 1
ATOM 778 N N . LEU A 1 92 ? -4.492 8.087 16.609 1.00 69.12 92 LEU A N 1
ATOM 779 C CA . LEU A 1 92 ? -4.932 9.041 17.633 1.00 69.12 92 LEU A CA 1
ATOM 780 C C . LEU A 1 92 ? -6.366 8.757 18.112 1.00 69.12 92 LEU A C 1
ATOM 782 O O . LEU A 1 92 ? -6.617 8.721 19.311 1.00 69.12 92 LEU A O 1
ATOM 786 N N . ALA A 1 93 ? -7.293 8.497 17.190 1.00 71.50 93 ALA A N 1
ATOM 787 C CA . 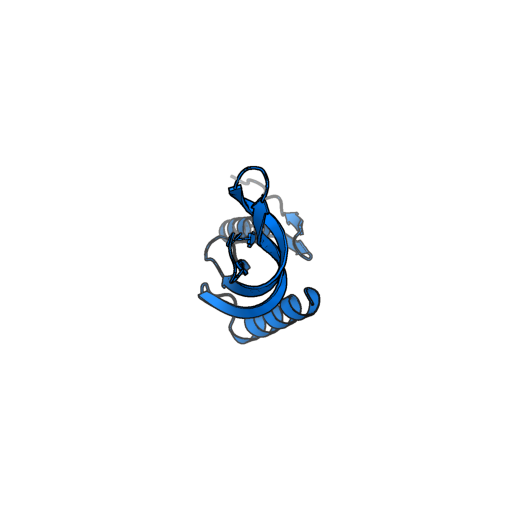ALA A 1 93 ? -8.673 8.120 17.490 1.00 71.50 93 ALA A CA 1
ATOM 788 C C . ALA A 1 93 ? -8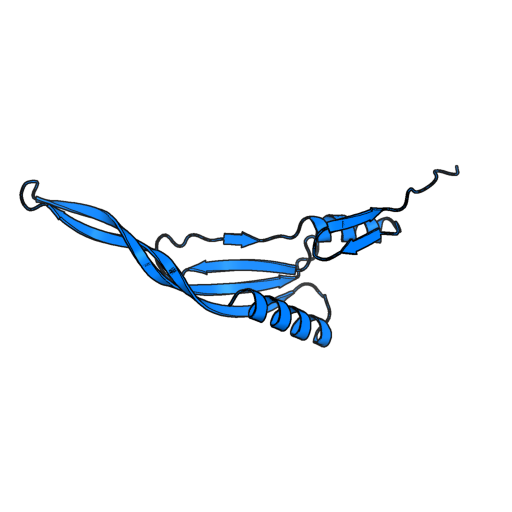.759 6.860 18.368 1.00 71.50 93 ALA A C 1
ATOM 790 O O . ALA A 1 93 ? -9.524 6.821 19.332 1.00 71.50 93 ALA A O 1
ATOM 791 N N . ARG A 1 94 ? -7.942 5.837 18.086 1.00 71.56 94 ARG A N 1
ATOM 792 C CA . ARG A 1 94 ? -7.863 4.627 18.916 1.00 71.56 94 ARG A CA 1
ATOM 793 C C . ARG A 1 94 ? -7.313 4.917 20.307 1.00 71.56 94 ARG A C 1
ATOM 795 O O . ARG A 1 94 ? -7.842 4.379 21.275 1.00 71.56 94 ARG A O 1
ATOM 8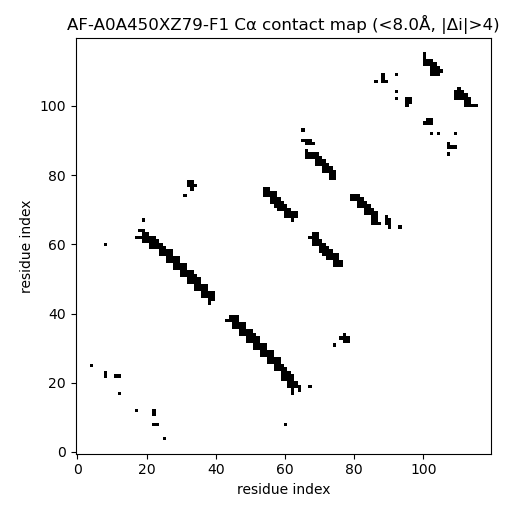02 N N . GLN A 1 95 ? -6.305 5.779 20.433 1.00 76.69 95 GLN A N 1
ATOM 803 C CA . GLN A 1 95 ? -5.805 6.209 21.745 1.00 76.69 95 GLN A CA 1
ATOM 804 C C . GLN A 1 95 ? -6.881 6.966 22.541 1.00 76.69 95 GLN A C 1
ATOM 806 O O . GLN A 1 95 ? -7.081 6.673 23.716 1.00 76.69 95 GLN A O 1
ATOM 811 N N . LEU A 1 96 ? -7.624 7.871 21.895 1.00 74.25 96 LEU A N 1
ATOM 812 C CA . LEU A 1 96 ? -8.732 8.611 22.515 1.00 74.25 96 LEU A CA 1
ATOM 813 C C . LEU A 1 96 ? -9.881 7.685 22.936 1.00 74.25 96 LEU A C 1
ATOM 815 O O . LEU A 1 96 ? -10.370 7.799 24.055 1.00 74.25 96 LEU A O 1
ATOM 819 N N . THR A 1 97 ? -10.235 6.705 22.098 1.00 72.12 97 THR A N 1
ATOM 820 C CA . THR A 1 97 ? -11.231 5.670 22.434 1.00 72.12 97 THR A CA 1
ATOM 821 C C . THR A 1 97 ? -10.798 4.863 23.659 1.00 72.12 97 THR A C 1
ATOM 823 O O . THR A 1 97 ? -11.581 4.664 24.580 1.00 72.12 97 THR A O 1
ATOM 826 N N . ARG A 1 98 ? -9.530 4.423 23.712 1.00 76.19 98 ARG A N 1
ATOM 827 C CA . ARG A 1 98 ? -8.979 3.689 24.869 1.00 76.19 98 ARG A CA 1
ATOM 828 C C . ARG A 1 98 ? -8.943 4.533 26.143 1.00 76.19 98 ARG A C 1
ATOM 830 O O . ARG A 1 98 ? -8.984 3.971 27.232 1.00 76.19 98 ARG A O 1
ATOM 837 N N . ALA A 1 99 ? -8.841 5.852 26.007 1.00 78.38 99 ALA A N 1
ATOM 838 C CA . ALA A 1 99 ? -8.869 6.801 27.113 1.00 78.38 99 ALA A CA 1
ATOM 839 C C . ALA A 1 99 ? -10.295 7.225 27.528 1.00 78.38 99 ALA A C 1
ATOM 841 O O . ALA A 1 99 ? -10.421 8.031 28.453 1.00 78.38 99 ALA A O 1
ATOM 842 N N . ASP A 1 100 ? -11.333 6.693 26.866 1.00 73.94 100 ASP A N 1
ATOM 843 C CA . ASP A 1 100 ? -12.746 7.068 27.032 1.00 73.94 100 ASP A CA 1
ATOM 844 C C . ASP A 1 100 ? -12.987 8.577 26.825 1.00 73.94 100 ASP A C 1
ATOM 846 O O . ASP A 1 100 ? -13.708 9.244 27.565 1.00 73.94 100 ASP A O 1
ATOM 850 N N . ILE A 1 101 ? -12.302 9.148 25.830 1.00 72.62 101 ILE A N 1
ATOM 851 C CA . ILE A 1 101 ? -12.424 10.556 25.447 1.00 72.62 101 ILE A CA 1
ATOM 852 C C . ILE A 1 101 ? -13.274 10.631 24.182 1.00 72.62 101 ILE A C 1
ATOM 854 O O . ILE A 1 101 ? -12.917 10.046 23.159 1.00 72.62 101 ILE A O 1
ATOM 858 N N . GLY A 1 102 ? -14.380 11.376 24.234 1.00 68.88 102 GLY A N 1
ATOM 859 C CA . GLY A 1 102 ? -15.215 11.637 23.067 1.00 68.88 102 GLY A CA 1
ATOM 860 C C . GLY A 1 102 ? -14.448 12.407 21.989 1.00 68.88 102 GLY A C 1
ATOM 861 O O . GLY A 1 102 ? -13.762 13.396 22.257 1.00 68.88 102 GLY A O 1
ATOM 862 N N . PHE A 1 103 ? -14.535 11.943 20.742 1.00 64.38 103 PHE A N 1
ATOM 863 C CA . PHE A 1 103 ? -13.925 12.614 19.596 1.00 64.38 103 PHE A CA 1
ATOM 864 C C . PHE A 1 103 ? -14.778 12.432 18.341 1.00 64.38 103 PHE A C 1
ATOM 866 O O . PHE A 1 103 ? -15.493 11.440 18.188 1.00 64.38 103 PHE A O 1
ATOM 873 N N . ARG A 1 104 ? -14.688 13.386 17.409 1.00 57.72 104 ARG A N 1
ATOM 874 C CA . ARG A 1 104 ? -15.361 13.306 16.105 1.00 57.72 104 ARG A CA 1
ATOM 875 C C . ARG A 1 104 ? -14.343 13.365 14.974 1.00 57.72 104 ARG A C 1
ATOM 877 O O . ARG A 1 104 ? -13.567 14.315 14.869 1.00 57.72 104 ARG A O 1
ATOM 884 N N . MET A 1 105 ? -14.385 12.355 14.109 1.00 57.00 105 MET A N 1
ATOM 885 C CA . MET A 1 105 ? -13.589 12.281 12.883 1.00 57.00 105 MET A CA 1
ATOM 886 C C . MET A 1 105 ? -14.413 12.730 11.674 1.00 57.00 105 MET A C 1
ATOM 888 O O . MET A 1 105 ? -15.579 12.362 11.541 1.00 57.00 105 MET A O 1
ATOM 892 N N . LEU A 1 106 ? -13.796 13.496 10.776 1.00 48.72 106 LEU A N 1
ATOM 893 C CA . LEU A 1 106 ? -14.348 13.882 9.475 1.00 48.72 106 LEU A CA 1
ATOM 894 C C . LEU A 1 106 ? -13.285 13.636 8.398 1.00 48.72 106 LEU A C 1
ATOM 896 O O . LEU A 1 106 ? -12.272 14.327 8.353 1.00 48.72 106 LEU A O 1
ATOM 900 N N . ASP A 1 107 ? -13.497 12.604 7.576 1.00 48.06 107 ASP A N 1
ATOM 901 C CA . ASP A 1 107 ? -12.739 12.289 6.351 1.00 48.06 107 ASP A CA 1
ATOM 902 C C . ASP A 1 107 ? -11.194 12.292 6.447 1.00 48.06 107 ASP A C 1
ATOM 904 O O . ASP A 1 107 ? -10.528 12.441 5.423 1.00 48.06 107 ASP A O 1
ATOM 908 N N . ASN A 1 108 ? -10.640 1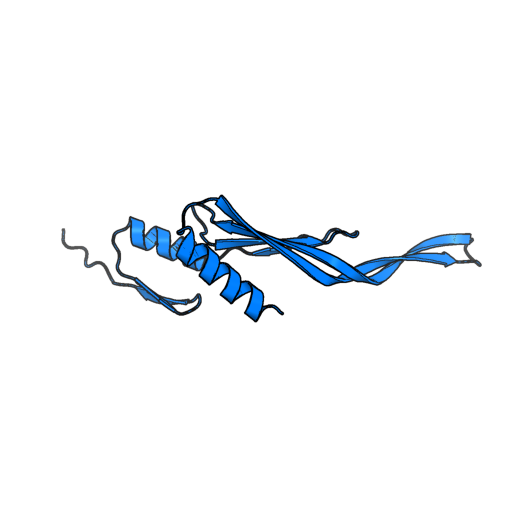2.042 7.646 1.00 46.56 108 ASN A N 1
ATOM 909 C CA . ASN A 1 108 ? -9.217 11.977 8.066 1.00 46.56 108 ASN A CA 1
ATOM 910 C C . ASN A 1 108 ? -8.762 13.084 9.030 1.00 46.56 108 ASN A C 1
ATOM 912 O O . ASN A 1 108 ? -7.628 13.029 9.483 1.00 46.56 108 ASN A O 1
ATOM 916 N N . ALA A 1 109 ? -9.609 14.044 9.393 1.00 35.69 109 ALA A N 1
ATOM 917 C CA . ALA A 1 109 ? -9.287 15.055 10.394 1.00 35.69 109 ALA A CA 1
ATOM 918 C C . ALA A 1 109 ? -10.059 14.809 11.696 1.00 35.69 109 ALA A C 1
ATOM 920 O O . ALA A 1 109 ? -11.263 14.542 11.677 1.00 35.69 109 ALA A O 1
ATOM 921 N N . CYS A 1 110 ? -9.368 14.935 12.830 1.00 45.41 110 CYS A N 1
ATOM 922 C CA . CYS A 1 110 ? -10.028 15.056 14.123 1.00 45.41 110 CYS A CA 1
ATOM 923 C C . CYS A 1 110 ? -10.503 16.504 14.256 1.00 45.41 110 CYS A C 1
ATOM 925 O O . CYS A 1 110 ? -9.685 17.420 14.302 1.00 45.41 110 CYS A O 1
ATOM 927 N N . VAL A 1 111 ? -11.816 16.710 14.232 1.00 54.47 111 VAL A N 1
ATOM 928 C CA . VAL A 1 111 ? -12.417 18.055 14.231 1.00 54.47 111 VAL A CA 1
ATOM 929 C C . VAL A 1 111 ? -12.913 18.476 15.611 1.00 54.47 111 VAL A C 1
ATOM 931 O O . VAL A 1 111 ? -13.212 19.645 15.826 1.00 54.47 111 VAL A O 1
ATOM 934 N N . HIS A 1 112 ? -13.016 17.525 16.539 1.00 54.41 112 HIS A N 1
ATOM 935 C CA . HIS A 1 112 ? -13.462 17.762 17.904 1.00 54.41 112 HIS A CA 1
ATOM 936 C C . HIS A 1 112 ? -12.832 16.730 18.833 1.00 54.41 112 HIS A C 1
ATOM 938 O O . HIS A 1 112 ? -12.896 15.532 18.544 1.00 54.41 112 HIS A O 1
ATOM 944 N N . ILE A 1 113 ? -12.249 17.203 19.931 1.00 59.34 113 ILE A N 1
ATOM 945 C CA . ILE A 1 113 ? -11.708 16.388 21.019 1.00 59.34 113 ILE A CA 1
ATOM 946 C C . ILE A 1 113 ? -12.302 16.950 22.303 1.00 59.34 113 ILE A C 1
ATOM 948 O O . ILE A 1 113 ? -12.151 18.144 22.570 1.00 59.34 113 ILE A O 1
ATOM 952 N N . ASP A 1 114 ? -12.976 16.109 23.080 1.00 69.88 114 ASP A N 1
ATOM 953 C CA . ASP A 1 114 ? -13.532 16.526 24.362 1.00 69.88 114 ASP A CA 1
ATOM 954 C C . ASP A 1 114 ? -12.420 16.787 25.381 1.00 69.88 114 ASP A C 1
ATOM 956 O O . ASP A 1 114 ? -11.446 16.038 25.497 1.00 69.88 114 ASP A O 1
ATOM 960 N N . ASN A 1 115 ? -12.575 17.861 26.155 1.00 51.38 115 ASN A N 1
ATOM 961 C CA . ASN A 1 115 ? -11.674 18.154 27.258 1.00 51.38 115 ASN A CA 1
ATOM 962 C C . ASN A 1 115 ? -12.151 17.416 28.513 1.00 51.38 115 ASN A C 1
ATOM 964 O O . ASN A 1 115 ? -13.225 17.705 29.043 1.00 51.38 115 ASN A O 1
ATOM 968 N N . ARG A 1 116 ? -11.344 16.481 29.021 1.00 46.62 116 ARG A N 1
ATOM 969 C CA . ARG A 1 116 ? -11.619 15.824 30.300 1.00 46.62 116 ARG A CA 1
ATOM 970 C C . ARG A 1 116 ? -11.338 16.811 31.431 1.00 46.62 116 ARG A C 1
ATOM 972 O O . ARG A 1 116 ? -10.180 17.100 31.730 1.00 46.62 116 ARG A O 1
ATOM 979 N N . SER A 1 117 ? -12.378 17.295 32.110 1.00 53.50 117 SER A N 1
ATOM 980 C CA . SER A 1 117 ? -12.198 17.982 33.390 1.00 53.50 117 SER A CA 1
ATOM 981 C C . SER A 1 117 ? -11.572 17.004 34.387 1.00 53.50 117 SER A C 1
ATOM 983 O O . SER A 1 117 ? -12.183 15.989 34.734 1.00 53.50 117 SER A O 1
ATOM 985 N N . ARG A 1 118 ? -10.349 17.287 34.850 1.00 48.31 118 ARG A N 1
ATOM 986 C CA . ARG A 1 118 ? -9.803 16.655 36.057 1.00 48.31 118 ARG A CA 1
ATOM 987 C C . ARG A 1 118 ? -10.671 17.094 37.237 1.00 48.31 118 ARG A C 1
ATOM 989 O O . ARG A 1 118 ? -10.504 18.203 37.727 1.00 48.31 118 ARG A O 1
ATOM 996 N N . ASN A 1 119 ? -11.586 16.232 37.664 1.00 44.56 119 ASN A N 1
ATOM 997 C CA . ASN A 1 119 ? -12.125 16.275 39.017 1.00 44.56 119 ASN A CA 1
ATOM 998 C C . ASN A 1 119 ? -11.408 15.197 39.830 1.00 44.56 119 ASN A C 1
ATOM 1000 O O . ASN A 1 119 ? -11.513 14.018 39.487 1.00 44.56 119 ASN A O 1
ATOM 1004 N N . GLY A 1 120 ? -10.705 15.629 40.881 1.00 38.12 120 GLY A N 1
ATOM 1005 C CA . GLY A 1 120 ? -10.014 14.789 41.863 1.00 38.12 120 GLY A CA 1
ATOM 1006 C C . GLY A 1 120 ? -8.511 14.972 41.836 1.00 38.12 120 GLY A C 1
ATOM 1007 O O . GLY A 1 120 ? -7.857 14.162 41.146 1.00 38.12 120 GLY A O 1
#

Solvent-accessible surface area (backbone atoms only — not comparable to full-atom values): 7126 Å² total; per-residue (Å²): 116,72,66,63,54,54,54,52,49,51,54,52,36,72,72,75,47,86,67,65,42,81,72,50,75,48,77,44,82,42,81,38,66,30,70,41,85,40,73,42,81,86,79,69,43,78,48,75,41,86,41,77,43,76,37,50,29,39,37,45,32,28,28,42,89,62,37,34,70,29,37,40,37,41,44,77,47,60,81,48,71,68,45,77,48,73,34,68,54,46,29,50,51,49,53,32,54,75,68,75,40,59,68,44,78,55,103,78,40,80,79,44,73,61,82,81,79,87,81,132